Protein AF-A0A958MHE4-F1 (afdb_monomer)

Sequence (106 aa):
MRDWDFAGWGTSKNINNLEMVKSHQAPHTLLGQWRASAICGNDITSSCLYVSALSIMAAGIYAPFALLVVAFILYLFRKIYGEVGSALPLNGGTYTLLLNTTNKKF

Foldseek 3Di:
DDPPDDPDPDDDDDCPDCVVVVPPPDPDDDDPPVRVCVVVVCVVVVVLVVVLVVLCVPPPPCSVVVSVVVVVVVVVCVVVLVVQCVVDVDPPRVVVVCVVPDDPDD

Structure (mmCIF, N/CA/C/O backbone):
data_AF-A0A958MHE4-F1
#
_entry.id   AF-A0A958MHE4-F1
#
loop_
_atom_site.group_PDB
_atom_site.id
_atom_site.type_symbol
_atom_site.label_atom_id
_atom_site.label_alt_id
_atom_site.label_comp_id
_atom_site.label_asym_id
_atom_site.label_entity_id
_atom_site.label_seq_id
_atom_sit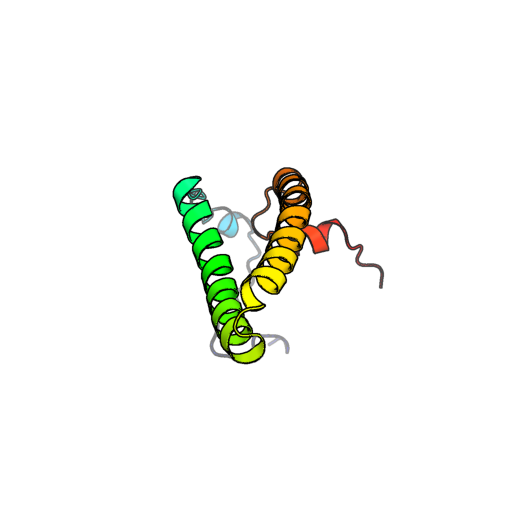e.pdbx_PDB_ins_code
_atom_site.Cartn_x
_atom_site.Cartn_y
_atom_site.Cartn_z
_atom_site.occupancy
_atom_site.B_iso_or_equiv
_atom_site.auth_seq_id
_atom_site.auth_comp_id
_atom_site.auth_asym_id
_atom_site.auth_atom_id
_atom_site.pdbx_PDB_model_num
ATOM 1 N N . MET A 1 1 ? 1.151 -29.763 43.416 1.00 48.06 1 MET A N 1
ATOM 2 C CA . MET A 1 1 ? 1.559 -28.899 42.285 1.00 48.06 1 MET A CA 1
ATOM 3 C C . MET A 1 1 ? 1.003 -29.528 41.021 1.00 48.06 1 MET A C 1
ATOM 5 O O . MET A 1 1 ? 1.050 -30.745 40.941 1.00 48.06 1 MET A O 1
ATOM 9 N N . ARG A 1 2 ? 0.364 -28.760 40.129 1.00 58.66 2 ARG A N 1
ATOM 10 C CA . ARG A 1 2 ? -0.168 -29.294 38.861 1.00 58.66 2 ARG A CA 1
ATOM 11 C C . ARG A 1 2 ? 0.933 -29.207 37.808 1.00 58.66 2 ARG A C 1
ATOM 13 O O . ARG A 1 2 ? 1.612 -28.190 37.748 1.00 58.66 2 ARG A O 1
ATOM 20 N N . ASP A 1 3 ? 1.054 -30.219 36.960 1.00 53.25 3 ASP A N 1
ATOM 21 C CA . ASP A 1 3 ? 2.152 -30.363 35.987 1.00 53.25 3 ASP A CA 1
ATOM 22 C C . ASP A 1 3 ? 2.137 -29.345 34.825 1.00 53.25 3 ASP A C 1
ATOM 24 O O . ASP A 1 3 ? 2.971 -29.409 33.929 1.00 53.25 3 ASP A O 1
ATOM 28 N N . TRP A 1 4 ? 1.200 -28.390 34.836 1.00 65.06 4 TRP A N 1
ATOM 29 C CA . TRP A 1 4 ? 0.970 -27.412 33.763 1.00 65.06 4 TRP A CA 1
ATOM 30 C C . TRP A 1 4 ? 1.187 -25.954 34.194 1.00 65.06 4 TRP A C 1
ATOM 32 O O . TRP A 1 4 ? 0.754 -25.035 33.498 1.00 65.06 4 TRP A O 1
ATOM 42 N N . ASP A 1 5 ? 1.825 -25.717 35.341 1.00 63.88 5 ASP A N 1
ATOM 43 C CA . ASP A 1 5 ? 2.266 -24.366 35.690 1.00 63.88 5 ASP A CA 1
ATOM 44 C C . ASP A 1 5 ? 3.429 -23.931 34.769 1.00 63.88 5 ASP A C 1
ATOM 46 O O . ASP A 1 5 ? 4.326 -24.706 34.444 1.00 63.88 5 ASP A O 1
ATOM 50 N N . PHE A 1 6 ? 3.349 -22.686 34.287 1.00 65.88 6 PHE A N 1
ATOM 51 C CA . PHE A 1 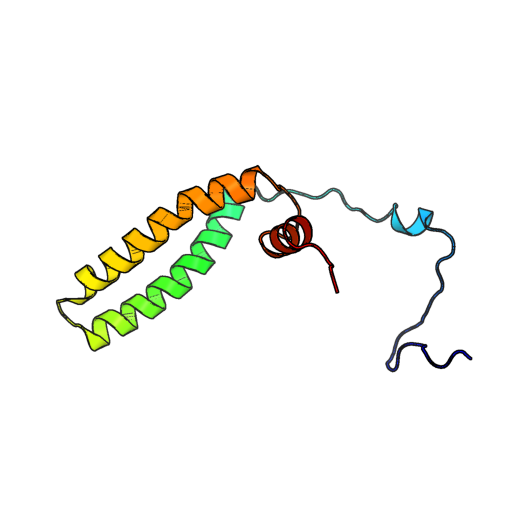6 ? 4.216 -22.062 33.278 1.00 65.88 6 PHE A CA 1
ATOM 52 C C . PHE A 1 6 ? 5.717 -22.348 33.504 1.00 65.88 6 PHE A C 1
ATOM 54 O O . PHE A 1 6 ? 6.260 -22.016 34.553 1.00 65.88 6 PHE A O 1
ATOM 61 N N . ALA A 1 7 ? 6.407 -22.910 32.502 1.00 65.75 7 ALA A N 1
ATOM 62 C CA . ALA A 1 7 ? 7.797 -23.395 32.593 1.00 65.75 7 ALA A CA 1
ATOM 63 C C . ALA A 1 7 ? 8.887 -22.291 32.601 1.00 65.75 7 ALA A C 1
ATOM 65 O O . ALA A 1 7 ? 10.015 -22.517 32.164 1.00 65.75 7 ALA A O 1
ATOM 66 N N . GLY A 1 8 ? 8.555 -21.080 33.053 1.00 72.12 8 GLY A N 1
ATOM 67 C CA . GLY A 1 8 ? 9.442 -19.914 33.049 1.00 72.12 8 GLY A CA 1
ATOM 68 C C . GLY A 1 8 ? 9.383 -19.120 34.354 1.00 72.12 8 GLY A C 1
ATOM 69 O O . GLY A 1 8 ? 8.795 -19.550 35.341 1.00 72.12 8 GLY A O 1
ATOM 70 N N . TRP A 1 9 ? 9.983 -17.928 34.369 1.00 65.56 9 TRP A N 1
ATOM 71 C CA . TRP A 1 9 ? 9.889 -17.010 35.508 1.00 65.56 9 TRP A CA 1
ATOM 72 C C . TRP A 1 9 ? 8.560 -16.247 35.448 1.00 65.56 9 TRP A C 1
ATOM 74 O O . TRP A 1 9 ? 8.443 -15.234 34.762 1.00 65.56 9 TRP A O 1
ATOM 84 N N . GLY A 1 10 ? 7.540 -16.752 36.140 1.00 67.88 10 GLY A N 1
ATOM 85 C CA . GLY A 1 10 ? 6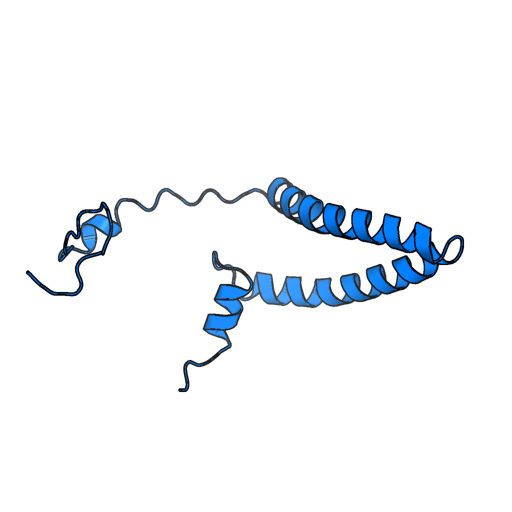.231 -16.106 36.236 1.00 67.88 10 GLY A CA 1
ATOM 86 C C . GLY A 1 10 ? 5.328 -16.765 37.279 1.00 67.88 10 GLY A C 1
ATOM 87 O O . GLY A 1 10 ? 5.448 -17.954 37.557 1.00 67.88 10 GLY A O 1
ATOM 88 N N . THR A 1 11 ? 4.414 -15.990 37.867 1.00 66.50 11 THR A N 1
ATOM 89 C CA . THR A 1 11 ? 3.462 -16.475 38.880 1.00 66.50 11 THR A CA 1
ATOM 90 C C . THR A 1 11 ? 2.114 -16.778 38.232 1.00 66.50 11 THR A C 1
ATOM 92 O O . THR A 1 11 ? 1.436 -15.876 37.741 1.00 66.50 11 THR A O 1
ATOM 95 N N . SER A 1 12 ? 1.693 -18.042 38.272 1.00 62.41 12 SER A N 1
ATOM 96 C CA . SER A 1 12 ? 0.350 -18.472 37.874 1.00 62.41 12 SER A CA 1
ATOM 97 C C . SER A 1 12 ? -0.640 -18.127 38.990 1.00 62.41 12 SER A C 1
ATOM 99 O O . SER A 1 12 ? -0.611 -18.720 40.069 1.00 62.41 12 SER A O 1
ATOM 101 N N . LYS A 1 13 ? -1.499 -17.124 38.773 1.00 67.38 13 LYS A N 1
ATOM 102 C CA . LYS A 1 13 ? -2.570 -16.767 39.714 1.00 67.38 13 LYS A CA 1
ATOM 103 C C . LYS A 1 13 ? -3.913 -17.133 39.098 1.00 67.38 13 LYS A C 1
ATOM 105 O O . LYS A 1 13 ? -4.306 -16.587 38.073 1.00 67.38 13 LYS A O 1
ATOM 110 N N . ASN A 1 14 ? -4.620 -18.067 39.726 1.00 65.94 14 ASN A N 1
ATOM 111 C CA . ASN A 1 14 ? -5.948 -18.476 39.289 1.00 65.94 14 ASN A CA 1
ATOM 112 C C . ASN A 1 14 ? -6.965 -17.396 39.694 1.00 65.94 14 ASN A C 1
ATOM 114 O O . ASN A 1 14 ? -7.262 -17.209 40.874 1.00 65.94 14 ASN A O 1
ATOM 118 N N . ILE A 1 15 ? -7.429 -16.621 38.713 1.00 64.75 15 ILE A N 1
ATOM 119 C CA . ILE A 1 15 ? -8.363 -15.515 38.925 1.00 64.75 15 ILE A CA 1
ATOM 120 C C . ILE A 1 15 ? -9.786 -16.081 38.839 1.00 64.75 15 ILE A C 1
ATOM 122 O O . ILE A 1 15 ? -10.340 -16.217 37.755 1.00 64.75 15 ILE A O 1
ATOM 126 N N . ASN A 1 16 ? -10.376 -16.422 39.985 1.00 64.19 16 ASN A N 1
ATOM 127 C CA . ASN A 1 16 ? -11.773 -16.880 40.063 1.00 64.19 16 ASN A CA 1
ATOM 128 C C . ASN A 1 16 ? -12.790 -15.728 40.007 1.00 64.19 16 ASN A C 1
ATOM 130 O O . ASN A 1 16 ? -13.989 -15.967 39.911 1.00 64.19 16 ASN A O 1
ATOM 134 N N . ASN A 1 17 ? -12.318 -14.479 40.069 1.00 58.44 17 ASN A N 1
ATOM 135 C CA . ASN A 1 17 ? -13.153 -13.287 40.024 1.00 58.44 17 ASN A CA 1
ATOM 136 C C . ASN A 1 17 ? -12.842 -12.459 38.763 1.00 58.44 17 ASN A C 1
ATOM 138 O O . ASN A 1 17 ? -11.855 -11.723 38.708 1.00 58.44 17 ASN A O 1
ATOM 142 N N . LEU A 1 18 ? -13.696 -12.606 37.746 1.00 60.41 18 LEU A N 1
ATOM 143 C CA . LEU A 1 18 ? -13.614 -11.925 36.446 1.00 60.41 18 LEU A CA 1
ATOM 144 C C . LEU A 1 18 ? -13.829 -10.404 36.541 1.00 60.41 18 LEU A C 1
ATOM 146 O O . LEU A 1 18 ? -13.537 -9.682 35.586 1.00 60.41 18 LEU A O 1
ATOM 150 N N . GLU A 1 19 ? -14.314 -9.890 37.673 1.00 59.66 19 GLU A N 1
ATOM 151 C CA . GLU A 1 19 ? -14.558 -8.456 37.847 1.00 59.66 19 GLU A CA 1
ATOM 152 C C . GLU A 1 19 ? -13.263 -7.634 37.892 1.00 59.66 19 GLU A C 1
ATOM 154 O O . GLU A 1 19 ? -13.250 -6.495 37.427 1.00 59.66 19 GLU A O 1
ATOM 159 N N . MET A 1 20 ? -12.140 -8.224 38.328 1.00 52.31 20 MET A N 1
ATOM 160 C CA . MET A 1 20 ? -10.835 -7.545 38.310 1.00 52.31 20 MET A CA 1
ATOM 161 C C . MET A 1 20 ? -10.252 -7.363 36.900 1.00 52.31 20 MET A C 1
ATOM 163 O O . MET A 1 20 ? -9.388 -6.511 36.712 1.00 52.31 20 MET A O 1
ATOM 167 N N . VAL A 1 21 ? -10.727 -8.118 35.900 1.00 56.38 21 VAL A N 1
ATOM 168 C CA . VAL A 1 21 ? -10.296 -7.963 34.496 1.00 56.38 21 VAL A CA 1
ATOM 169 C C . VAL A 1 21 ? -11.044 -6.815 33.813 1.00 56.38 21 VAL A C 1
ATOM 171 O O . VAL A 1 21 ? -10.476 -6.120 32.975 1.00 56.38 21 VAL A O 1
ATOM 174 N N . LYS A 1 22 ? -12.297 -6.548 34.206 1.00 54.12 22 LYS A N 1
ATOM 175 C CA . LYS A 1 22 ? -13.104 -5.464 33.620 1.00 54.12 22 LYS A CA 1
ATOM 176 C C . LYS A 1 22 ? -12.599 -4.058 33.964 1.00 54.12 22 LYS A C 1
ATOM 178 O O . LYS A 1 22 ? -12.936 -3.121 33.247 1.00 54.12 22 LYS A O 1
ATOM 183 N N . SER A 1 23 ? -11.805 -3.887 35.025 1.00 48.72 23 SER A N 1
ATOM 184 C CA . SER A 1 23 ? -11.422 -2.557 35.526 1.00 48.72 23 SER A CA 1
ATOM 185 C C . SER A 1 23 ? -10.227 -1.906 34.817 1.00 48.72 23 SER A C 1
ATOM 187 O O . SER A 1 23 ? -9.983 -0.723 35.031 1.00 48.72 23 SER A O 1
ATOM 189 N N . HIS A 1 24 ? -9.503 -2.632 33.956 1.00 47.34 24 HIS A N 1
ATOM 190 C CA . HIS A 1 24 ? -8.299 -2.134 33.268 1.00 47.34 24 HIS A CA 1
ATOM 191 C C . HIS A 1 24 ? -8.477 -1.905 31.761 1.00 47.34 24 HIS A C 1
ATOM 193 O O . HIS A 1 24 ? -7.491 -1.774 31.035 1.00 47.34 24 HIS A O 1
ATOM 199 N N . GLN A 1 25 ? -9.711 -1.813 31.259 1.00 56.72 25 GLN A N 1
ATOM 200 C CA . GLN A 1 25 ? -9.921 -1.347 29.890 1.00 56.72 25 GLN A CA 1
ATOM 201 C C . GLN A 1 25 ? -9.800 0.184 29.879 1.00 56.72 25 GLN A C 1
ATOM 203 O O . GLN A 1 25 ? -10.784 0.906 30.035 1.00 56.72 25 GLN A O 1
ATOM 208 N N . ALA A 1 26 ? -8.571 0.694 29.748 1.00 57.03 26 ALA A N 1
ATOM 209 C CA . ALA A 1 26 ? -8.356 2.106 29.452 1.00 57.03 26 ALA A CA 1
ATOM 210 C C . ALA A 1 26 ? -9.195 2.489 28.214 1.00 57.03 26 ALA A C 1
ATOM 212 O O . ALA A 1 26 ? -9.307 1.676 27.289 1.00 57.03 26 ALA A O 1
ATOM 213 N N . PRO A 1 27 ? -9.809 3.686 28.175 1.00 58.97 27 PRO A N 1
ATOM 214 C CA . PRO A 1 27 ? -10.610 4.099 27.030 1.00 58.97 27 PRO A CA 1
ATOM 215 C C . PRO A 1 27 ? -9.756 4.006 25.763 1.00 58.97 27 PRO A C 1
ATOM 217 O O . PRO A 1 27 ? -8.693 4.621 25.677 1.00 58.97 27 PRO A O 1
ATOM 220 N N . HIS A 1 28 ? -10.205 3.206 24.792 1.00 62.09 28 HIS A N 1
ATOM 221 C CA . HIS A 1 28 ? -9.517 3.059 23.515 1.00 62.09 28 HIS A CA 1
ATOM 222 C C . HIS A 1 28 ? -9.516 4.412 22.795 1.00 62.09 28 HIS A C 1
ATOM 224 O O . HIS A 1 28 ? -10.529 4.843 22.245 1.00 62.09 28 HIS A O 1
ATOM 230 N N . THR A 1 29 ? -8.376 5.097 22.804 1.00 75.25 29 THR A N 1
ATOM 231 C CA . THR A 1 29 ? -8.171 6.306 22.012 1.00 75.25 29 THR A CA 1
ATOM 232 C C . THR A 1 29 ? -7.935 5.899 20.563 1.00 75.25 29 THR A C 1
ATOM 234 O O . THR A 1 29 ? -6.937 5.270 20.216 1.00 75.25 29 THR A O 1
ATOM 237 N N . LEU A 1 30 ? -8.894 6.222 19.698 1.00 79.69 30 LEU A N 1
ATOM 238 C CA . LEU A 1 30 ? -8.771 5.963 18.269 1.00 79.69 30 LEU A CA 1
ATOM 239 C C . LEU A 1 30 ? -7.733 6.911 17.660 1.00 79.69 30 LEU A C 1
ATOM 241 O O . LEU A 1 30 ? -7.710 8.110 17.953 1.00 79.69 30 LEU A O 1
ATOM 245 N N . LEU A 1 31 ? -6.884 6.387 16.776 1.00 80.25 31 LEU A N 1
ATOM 246 C CA . LEU A 1 31 ? -6.057 7.237 15.930 1.00 80.25 31 LEU A CA 1
ATOM 247 C C . LEU A 1 31 ? -6.967 7.977 14.946 1.00 80.25 31 LEU A C 1
ATOM 249 O O . LEU A 1 31 ? -7.749 7.361 14.227 1.00 80.25 31 LEU A O 1
ATOM 253 N N . GLY A 1 32 ? -6.854 9.306 14.895 1.00 87.69 32 GLY A N 1
ATOM 254 C CA . GLY A 1 32 ? -7.542 10.096 13.876 1.00 87.69 32 GLY A CA 1
ATOM 255 C C . GLY A 1 32 ? -7.147 9.661 12.459 1.00 87.69 32 GLY A C 1
ATOM 256 O O . GLY A 1 32 ? -6.044 9.153 12.238 1.00 87.69 32 GLY A O 1
ATOM 257 N N . GLN A 1 33 ? -8.026 9.914 11.490 1.00 87.62 33 GLN A N 1
ATOM 258 C CA . GLN A 1 33 ? -7.899 9.453 10.101 1.00 87.62 33 GLN A CA 1
ATOM 259 C C . GLN A 1 33 ? -6.533 9.762 9.465 1.00 87.62 33 GLN A C 1
ATOM 261 O O . GLN A 1 33 ? -5.945 8.902 8.814 1.00 87.62 33 GLN A O 1
ATOM 266 N N . TRP A 1 34 ? -5.986 10.956 9.707 1.00 91.69 34 TRP A N 1
ATOM 267 C CA . TRP A 1 34 ? -4.678 11.364 9.186 1.00 91.69 34 TRP A CA 1
ATOM 268 C C . TRP A 1 34 ? -3.524 10.520 9.726 1.00 91.69 34 TRP A C 1
ATOM 270 O O . TRP A 1 34 ? -2.657 10.104 8.964 1.00 91.69 34 TRP A O 1
ATOM 280 N N . ARG A 1 35 ? -3.525 10.225 11.033 1.00 91.62 35 ARG A N 1
ATOM 281 C CA . ARG A 1 35 ? -2.478 9.407 11.663 1.00 91.62 35 ARG A CA 1
ATOM 282 C C . ARG A 1 35 ? -2.590 7.950 11.228 1.00 91.62 35 ARG A C 1
ATOM 284 O O . ARG A 1 35 ? -1.580 7.345 10.886 1.00 91.62 35 ARG A O 1
ATOM 291 N N . ALA A 1 36 ? -3.811 7.418 11.179 1.00 88.69 36 ALA A N 1
ATOM 292 C CA . ALA A 1 36 ? -4.065 6.065 10.692 1.00 88.69 36 ALA A CA 1
ATOM 293 C C . ALA A 1 36 ? -3.617 5.894 9.226 1.00 88.69 36 ALA A C 1
ATOM 295 O O . ALA A 1 36 ? -2.917 4.935 8.899 1.00 88.69 36 ALA A O 1
ATOM 296 N N . SER A 1 37 ? -3.943 6.863 8.361 1.00 90.19 37 SER A N 1
ATOM 297 C CA . SER A 1 37 ? -3.526 6.858 6.956 1.00 90.19 37 SER A CA 1
ATOM 298 C C . SER A 1 37 ? -2.020 7.046 6.784 1.00 90.19 37 SER A C 1
ATOM 300 O O . SER A 1 37 ? -1.452 6.451 5.876 1.00 90.19 37 SER A O 1
ATOM 302 N N . ALA A 1 38 ? -1.365 7.847 7.629 1.00 93.31 38 ALA A N 1
ATOM 303 C CA . ALA A 1 38 ? 0.083 8.035 7.573 1.00 93.31 38 ALA A CA 1
ATOM 304 C C . ALA A 1 38 ? 0.843 6.752 7.944 1.00 93.31 38 ALA A C 1
ATOM 306 O O . ALA A 1 38 ? 1.808 6.403 7.271 1.00 93.31 38 ALA A O 1
ATOM 307 N N . ILE A 1 39 ? 0.382 6.018 8.962 1.00 91.44 39 ILE A N 1
ATOM 308 C CA . ILE A 1 39 ? 0.981 4.735 9.362 1.00 91.44 39 ILE A CA 1
ATOM 309 C C . ILE A 1 39 ? 0.845 3.706 8.234 1.00 91.44 39 ILE A C 1
ATOM 311 O O . ILE A 1 39 ? 1.849 3.154 7.791 1.00 91.44 39 ILE A O 1
ATOM 315 N N . CYS A 1 40 ? -0.374 3.497 7.722 1.00 89.12 40 CYS A N 1
ATOM 316 C CA . CYS A 1 40 ? -0.600 2.550 6.625 1.00 89.12 40 CYS A CA 1
ATOM 317 C C . CYS A 1 40 ? 0.119 2.979 5.338 1.00 89.12 40 CYS A C 1
ATOM 319 O O . CYS A 1 40 ? 0.680 2.151 4.625 1.00 89.12 40 CYS A O 1
ATOM 321 N N . GLY A 1 41 ? 0.121 4.280 5.037 1.00 90.75 41 GLY A N 1
ATOM 322 C CA . GLY A 1 41 ? 0.791 4.829 3.864 1.00 90.75 41 GLY A CA 1
ATOM 323 C C . GLY A 1 41 ? 2.299 4.609 3.911 1.00 90.75 41 GLY A C 1
ATOM 324 O O . GLY A 1 41 ? 2.882 4.220 2.903 1.00 90.75 41 GLY A O 1
ATOM 325 N N . ASN A 1 42 ? 2.921 4.790 5.076 1.00 94.12 42 ASN A N 1
ATOM 326 C CA . ASN A 1 42 ? 4.346 4.530 5.258 1.00 94.12 42 ASN A CA 1
ATOM 327 C C . ASN A 1 42 ? 4.696 3.043 5.059 1.00 94.12 42 ASN A C 1
ATOM 329 O O . ASN A 1 42 ? 5.679 2.734 4.391 1.00 94.12 42 ASN A O 1
ATOM 333 N N . ASP A 1 43 ? 3.868 2.134 5.575 1.00 92.19 43 ASP A N 1
ATOM 334 C CA . ASP A 1 43 ? 4.064 0.682 5.455 1.00 92.19 43 ASP A CA 1
ATOM 335 C C . ASP A 1 43 ? 4.022 0.201 3.988 1.00 92.19 43 ASP A C 1
ATOM 337 O O . ASP A 1 43 ? 4.940 -0.464 3.494 1.00 92.19 43 ASP A O 1
ATOM 341 N N . ILE A 1 44 ? 3.006 0.642 3.237 1.00 89.31 44 ILE A N 1
ATOM 342 C CA . ILE A 1 44 ? 2.846 0.303 1.814 1.00 89.31 44 ILE A CA 1
ATOM 343 C C . ILE A 1 44 ? 3.933 0.967 0.960 1.00 89.31 44 ILE A C 1
ATOM 345 O O . ILE A 1 44 ? 4.507 0.330 0.071 1.00 89.31 44 ILE A O 1
ATOM 349 N N . THR A 1 45 ? 4.229 2.243 1.218 1.00 90.62 45 THR A N 1
ATOM 350 C CA . THR A 1 45 ? 5.185 3.015 0.410 1.00 90.62 45 THR A CA 1
ATOM 351 C C . THR A 1 45 ? 6.599 2.474 0.564 1.00 90.62 45 THR A C 1
ATOM 353 O O . THR A 1 45 ? 7.297 2.346 -0.439 1.00 90.62 45 THR A O 1
ATOM 356 N N . SER A 1 46 ? 7.005 2.090 1.779 1.00 90.56 46 SER A N 1
ATOM 357 C CA . SER A 1 46 ? 8.317 1.483 2.027 1.00 90.56 46 SER A CA 1
ATOM 358 C C . SER A 1 46 ? 8.531 0.237 1.157 1.00 90.56 46 SER A C 1
ATOM 360 O O . SER A 1 46 ? 9.513 0.141 0.417 1.00 90.56 46 SER A O 1
ATOM 362 N N . SER A 1 47 ? 7.546 -0.665 1.144 1.00 91.56 47 SER A N 1
ATOM 363 C CA . SER A 1 47 ? 7.595 -1.889 0.339 1.00 91.56 47 SER A CA 1
ATOM 364 C C . SER A 1 47 ? 7.583 -1.602 -1.170 1.00 91.56 47 SER A C 1
ATOM 366 O O . SER A 1 47 ? 8.350 -2.201 -1.926 1.00 91.56 47 SER A O 1
ATOM 368 N N . CYS A 1 48 ? 6.764 -0.649 -1.630 1.00 88.31 48 CYS A N 1
ATOM 369 C CA . CYS A 1 48 ? 6.684 -0.288 -3.050 1.00 88.31 48 CYS A CA 1
ATOM 370 C C . CYS A 1 48 ? 7.958 0.395 -3.561 1.00 88.31 48 CYS A C 1
ATOM 372 O O . CYS A 1 48 ? 8.409 0.091 -4.665 1.00 88.31 48 CYS A O 1
ATOM 374 N N . LEU A 1 49 ? 8.558 1.295 -2.775 1.00 89.88 49 LEU A N 1
ATOM 375 C CA . LEU A 1 49 ? 9.805 1.969 -3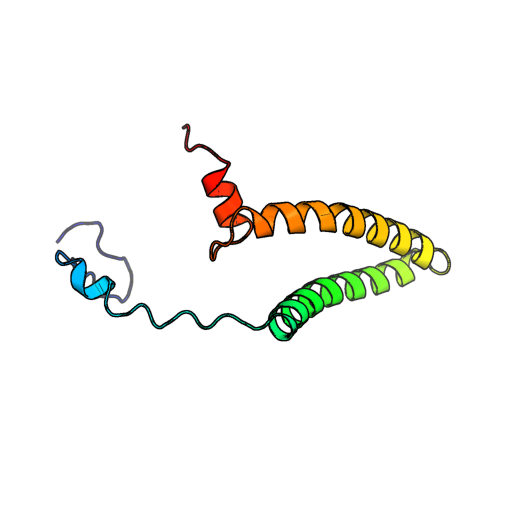.142 1.00 89.88 49 LEU A CA 1
ATOM 376 C C . LEU A 1 49 ? 10.955 0.968 -3.271 1.00 89.88 49 LEU A C 1
ATOM 378 O O . LEU A 1 49 ? 11.711 1.039 -4.241 1.00 89.88 49 LEU A O 1
ATOM 382 N N . TYR A 1 50 ? 11.036 -0.013 -2.369 1.00 90.81 50 TYR A N 1
ATOM 383 C CA . TYR A 1 50 ? 12.015 -1.095 -2.469 1.00 90.81 50 TYR A CA 1
ATOM 384 C C . TYR A 1 50 ? 11.867 -1.886 -3.780 1.00 90.81 50 TYR A C 1
ATOM 386 O O . TYR A 1 50 ? 12.824 -2.025 -4.544 1.00 90.81 50 TYR A O 1
ATOM 394 N N . VAL A 1 51 ? 10.647 -2.330 -4.098 1.00 90.12 51 VAL A N 1
ATOM 395 C CA . VAL A 1 51 ? 10.352 -3.049 -5.350 1.00 90.12 51 VAL A CA 1
ATOM 396 C C . VAL A 1 51 ? 10.606 -2.172 -6.580 1.00 90.12 51 VAL A C 1
ATOM 398 O O . VAL A 1 51 ? 11.077 -2.670 -7.604 1.00 90.12 51 VAL A O 1
ATOM 401 N N . SER A 1 52 ? 10.347 -0.866 -6.495 1.00 89.62 52 SER A N 1
ATOM 402 C CA . SER A 1 52 ? 10.595 0.068 -7.595 1.00 89.62 52 SER A CA 1
ATOM 403 C C . SER A 1 52 ? 12.078 0.174 -7.946 1.00 89.62 52 SER A C 1
ATOM 405 O O . SER A 1 52 ? 12.420 0.121 -9.127 1.00 89.62 52 SER A O 1
ATOM 407 N N . ALA A 1 53 ? 12.960 0.207 -6.942 1.00 91.00 53 ALA A N 1
ATOM 408 C CA . ALA A 1 53 ? 14.403 0.233 -7.151 1.00 91.00 53 ALA A CA 1
ATOM 409 C C . ALA A 1 53 ? 14.887 -1.055 -7.835 1.00 91.00 53 ALA A C 1
ATOM 411 O O . ALA A 1 53 ? 15.604 -0.991 -8.834 1.00 91.00 53 ALA A O 1
ATOM 412 N N . LEU A 1 54 ? 14.418 -2.217 -7.367 1.00 90.56 54 LEU A N 1
ATOM 413 C CA . LEU A 1 54 ? 14.724 -3.509 -7.991 1.00 90.56 54 LEU A CA 1
ATOM 414 C C . LEU A 1 54 ? 14.201 -3.597 -9.433 1.00 90.56 54 LEU A C 1
ATOM 416 O O . LEU A 1 54 ? 14.889 -4.100 -10.319 1.00 90.56 54 LEU A O 1
ATOM 420 N N . SER A 1 55 ? 13.002 -3.070 -9.689 1.00 89.12 55 SER A N 1
ATOM 421 C CA . SER A 1 55 ? 12.387 -3.081 -11.021 1.00 89.12 55 SER A CA 1
ATOM 422 C C . SER A 1 55 ? 13.137 -2.183 -12.005 1.00 89.12 55 SER A C 1
ATOM 424 O O . SER A 1 55 ? 13.318 -2.563 -13.159 1.00 89.12 55 SER A O 1
ATOM 426 N N . ILE A 1 56 ? 13.621 -1.020 -11.557 1.00 91.25 56 ILE A N 1
ATOM 427 C CA . ILE A 1 56 ? 14.471 -0.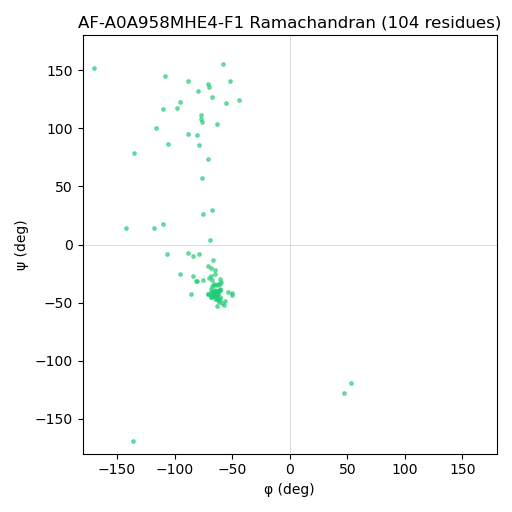129 -12.361 1.00 91.25 56 ILE A CA 1
ATOM 428 C C . ILE A 1 56 ? 15.803 -0.808 -12.682 1.00 91.25 56 ILE A C 1
ATOM 430 O O . ILE A 1 56 ? 16.234 -0.770 -13.834 1.00 91.25 56 ILE A O 1
ATOM 434 N N . MET A 1 57 ? 16.422 -1.473 -11.700 1.00 91.00 57 MET A N 1
ATOM 435 C CA . MET A 1 57 ? 17.668 -2.215 -11.913 1.00 91.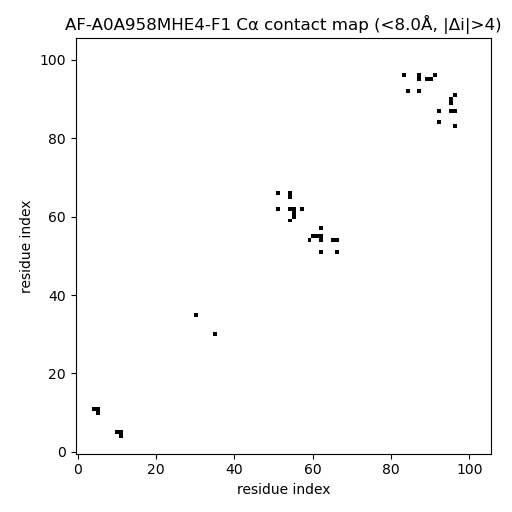00 57 MET A CA 1
ATOM 436 C C . MET A 1 57 ? 17.516 -3.335 -12.951 1.00 91.00 57 MET A C 1
ATOM 438 O O . MET A 1 57 ? 18.430 -3.552 -13.740 1.00 91.00 57 MET A O 1
ATOM 442 N N . ALA A 1 58 ? 16.379 -4.037 -12.965 1.00 88.38 58 ALA A N 1
ATOM 443 C CA . ALA A 1 58 ? 16.156 -5.169 -13.862 1.00 88.38 58 ALA A CA 1
ATOM 444 C C . ALA A 1 58 ? 15.619 -4.775 -15.253 1.00 88.38 58 ALA A C 1
ATOM 446 O O . ALA A 1 58 ? 16.051 -5.333 -16.258 1.00 88.38 58 ALA A O 1
ATOM 447 N N . ALA A 1 59 ? 14.663 -3.843 -15.326 1.00 84.50 59 ALA A N 1
ATOM 448 C CA . ALA A 1 59 ? 13.905 -3.538 -16.545 1.00 84.50 59 ALA A CA 1
ATOM 449 C C . ALA A 1 59 ? 14.292 -2.205 -17.212 1.00 84.50 59 ALA A C 1
ATOM 451 O O . ALA A 1 59 ? 13.819 -1.909 -18.314 1.00 84.50 59 ALA A O 1
ATOM 452 N N . GLY A 1 60 ? 15.128 -1.385 -16.563 1.00 87.25 60 GLY A N 1
ATOM 453 C CA . GLY A 1 60 ? 15.585 -0.100 -17.090 1.00 87.25 60 GLY A CA 1
ATOM 454 C C . GLY A 1 60 ? 14.420 0.797 -17.518 1.00 87.25 60 GLY A C 1
ATOM 455 O O . GLY A 1 60 ? 13.549 1.133 -16.717 1.00 87.25 60 GLY A O 1
ATOM 456 N N . ILE A 1 61 ? 14.376 1.155 -18.804 1.00 88.81 61 ILE A N 1
ATOM 457 C CA . ILE A 1 61 ? 13.362 2.060 -19.372 1.00 88.81 61 ILE A CA 1
ATOM 458 C C . ILE A 1 61 ? 11.928 1.506 -19.327 1.00 88.81 61 ILE A C 1
ATOM 460 O O . ILE A 1 61 ? 10.974 2.280 -19.351 1.00 88.81 61 ILE A O 1
ATOM 464 N N . TYR A 1 62 ? 11.757 0.183 -19.225 1.00 90.06 62 TYR A N 1
ATOM 465 C CA . TYR A 1 62 ? 10.441 -0.465 -19.165 1.00 90.06 62 TYR A CA 1
ATOM 466 C C . TYR A 1 62 ? 9.887 -0.597 -17.738 1.00 90.06 62 TYR A C 1
ATOM 468 O O . TYR A 1 62 ? 8.717 -0.943 -17.560 1.00 90.06 62 TYR A O 1
ATOM 476 N N . ALA A 1 63 ? 10.683 -0.274 -16.714 1.00 87.94 63 ALA A N 1
ATOM 477 C CA . ALA A 1 63 ? 10.264 -0.284 -15.314 1.00 87.94 63 ALA A CA 1
ATOM 478 C C . ALA A 1 63 ? 8.945 0.467 -15.015 1.00 87.94 63 ALA A C 1
ATOM 480 O O . ALA A 1 63 ? 8.113 -0.104 -14.307 1.00 87.94 63 ALA A O 1
ATOM 481 N N . PRO A 1 64 ? 8.665 1.680 -15.546 1.00 86.62 64 PRO A N 1
ATOM 482 C CA . PRO A 1 64 ? 7.394 2.362 -15.282 1.00 86.62 64 PRO A CA 1
ATOM 483 C C . PRO A 1 64 ? 6.171 1.575 -15.766 1.00 86.62 64 PRO A C 1
ATOM 485 O O . PRO A 1 64 ? 5.112 1.656 -15.148 1.00 86.62 64 PRO A O 1
ATOM 488 N N . PHE A 1 65 ? 6.309 0.776 -16.826 1.00 91.50 65 PHE A N 1
ATOM 489 C CA . PHE A 1 65 ? 5.213 -0.048 -17.332 1.00 91.50 65 PHE A CA 1
ATOM 490 C C . PHE A 1 65 ? 4.905 -1.207 -16.376 1.00 91.50 65 PHE A C 1
ATOM 492 O O . PHE A 1 65 ? 3.745 -1.463 -16.058 1.00 91.50 65 PHE A O 1
ATOM 499 N N . ALA A 1 66 ? 5.943 -1.857 -15.843 1.00 87.62 66 ALA A N 1
ATOM 500 C CA . ALA A 1 66 ? 5.793 -2.881 -14.811 1.00 87.62 66 ALA A CA 1
ATOM 501 C C . ALA A 1 66 ? 5.182 -2.305 -13.519 1.00 87.62 66 ALA A C 1
ATOM 503 O O . ALA A 1 66 ? 4.262 -2.892 -12.949 1.00 87.62 66 ALA A O 1
ATOM 504 N N . LEU A 1 67 ? 5.631 -1.121 -13.090 1.00 89.50 67 LEU A N 1
ATOM 505 C CA . LEU A 1 67 ? 5.091 -0.443 -11.908 1.00 89.50 67 LEU A CA 1
ATOM 506 C C . LEU A 1 67 ? 3.633 -0.006 -12.093 1.00 89.50 67 LEU A C 1
ATOM 508 O O . LEU A 1 67 ? 2.858 -0.079 -11.141 1.00 89.50 67 LEU A O 1
ATOM 512 N N . LEU A 1 68 ? 3.228 0.375 -13.309 1.00 91.38 68 LEU A N 1
ATOM 513 C CA . LEU A 1 68 ? 1.829 0.665 -13.632 1.00 91.38 68 LEU A CA 1
ATOM 514 C C . LEU A 1 68 ? 0.925 -0.558 -13.453 1.00 91.38 68 LEU A C 1
ATOM 516 O O . LEU A 1 68 ? -0.164 -0.431 -12.895 1.00 91.38 68 LEU A O 1
ATOM 520 N N . VAL A 1 69 ? 1.375 -1.743 -13.875 1.00 91.00 69 VAL A N 1
ATOM 521 C CA . VAL A 1 69 ? 0.616 -2.990 -13.684 1.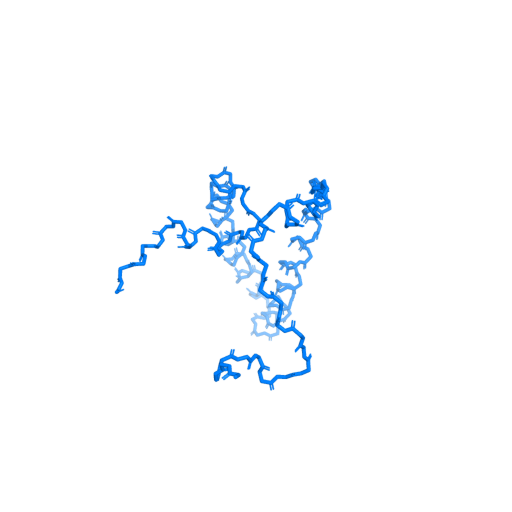00 91.00 69 VAL A CA 1
ATOM 522 C C . VAL A 1 69 ? 0.466 -3.313 -12.197 1.00 91.00 69 VAL A C 1
ATOM 524 O O . VAL A 1 69 ? -0.634 -3.629 -11.744 1.00 91.00 69 VAL A O 1
ATOM 527 N N . VAL A 1 70 ? 1.538 -3.173 -11.412 1.00 89.31 70 VAL A N 1
ATOM 528 C CA . VAL A 1 70 ? 1.487 -3.367 -9.952 1.00 89.31 70 VAL A CA 1
ATOM 529 C C . VAL A 1 70 ? 0.512 -2.380 -9.304 1.00 89.31 70 VAL A C 1
ATOM 531 O O . VAL A 1 70 ? -0.349 -2.789 -8.523 1.00 89.31 70 VAL A O 1
ATOM 534 N N . ALA A 1 71 ? 0.589 -1.097 -9.664 1.00 89.75 71 ALA A N 1
ATOM 535 C CA . ALA A 1 71 ? -0.317 -0.069 -9.157 1.00 89.75 71 ALA A CA 1
ATOM 536 C C . ALA A 1 71 ? -1.785 -0.361 -9.514 1.00 89.75 71 ALA A C 1
ATOM 538 O O . ALA A 1 71 ? -2.670 -0.180 -8.677 1.00 89.75 71 ALA A O 1
ATOM 539 N N . PHE A 1 72 ? -2.049 -0.862 -10.723 1.00 91.06 72 PHE A N 1
ATOM 540 C CA . PHE A 1 72 ? -3.388 -1.257 -11.157 1.00 91.06 72 PHE A CA 1
ATOM 541 C C . PHE A 1 72 ? -3.956 -2.417 -10.325 1.00 91.06 72 PHE A C 1
ATOM 543 O O . PHE A 1 72 ? -5.107 -2.364 -9.889 1.00 91.06 72 PHE A O 1
ATOM 550 N N . ILE A 1 73 ? -3.144 -3.437 -10.035 1.00 90.25 73 ILE A N 1
ATOM 551 C CA . ILE A 1 73 ? -3.555 -4.557 -9.177 1.00 90.25 73 ILE A CA 1
ATOM 552 C C . ILE A 1 73 ? -3.852 -4.062 -7.755 1.00 90.25 73 ILE A C 1
ATOM 554 O O . ILE A 1 73 ? -4.911 -4.367 -7.208 1.00 90.25 73 ILE A O 1
ATOM 558 N N . LEU A 1 74 ? -2.974 -3.243 -7.166 1.00 87.06 74 LEU A N 1
ATOM 559 C CA . LEU A 1 74 ? -3.200 -2.659 -5.835 1.00 87.06 74 LEU A CA 1
ATOM 560 C C . LEU A 1 74 ? -4.468 -1.791 -5.789 1.00 87.06 74 LEU A C 1
ATOM 562 O O . LEU A 1 74 ? -5.181 -1.778 -4.783 1.00 87.06 74 LEU A O 1
ATOM 566 N N . TYR A 1 75 ? -4.795 -1.105 -6.886 1.00 87.62 75 TYR A N 1
ATOM 567 C CA . TYR A 1 75 ? -6.023 -0.324 -6.998 1.00 87.62 75 TYR A CA 1
ATOM 568 C C . TYR A 1 75 ? -7.287 -1.196 -6.936 1.00 87.62 75 TYR A C 1
ATOM 570 O O . TYR A 1 75 ? -8.249 -0.812 -6.268 1.00 87.62 75 TYR A O 1
ATOM 578 N N . LEU A 1 76 ? -7.288 -2.383 -7.552 1.00 87.12 76 LEU A N 1
ATOM 579 C CA . LEU A 1 76 ? -8.408 -3.332 -7.454 1.00 87.12 76 LEU A CA 1
ATOM 580 C C . LEU A 1 76 ? -8.647 -3.775 -6.001 1.00 87.12 76 LEU A C 1
ATOM 582 O O . LEU A 1 76 ? -9.791 -3.823 -5.543 1.00 87.12 76 LEU A O 1
ATOM 586 N N . PHE A 1 77 ? -7.574 -3.998 -5.239 1.00 84.19 77 PHE A N 1
ATOM 587 C CA . PHE A 1 77 ? -7.665 -4.373 -3.825 1.00 84.19 77 PHE A CA 1
ATOM 588 C C . PHE A 1 77 ? -8.281 -3.290 -2.930 1.00 84.19 77 PHE A C 1
ATOM 590 O O . PHE A 1 77 ? -8.894 -3.617 -1.913 1.00 84.19 77 PHE A O 1
ATOM 597 N N . ARG A 1 78 ? -8.205 -2.007 -3.305 1.00 84.88 78 ARG A N 1
ATOM 598 C CA . ARG A 1 78 ? -8.767 -0.890 -2.523 1.00 84.88 78 ARG A CA 1
ATOM 599 C C . ARG A 1 78 ? -10.245 -1.081 -2.179 1.00 84.88 78 ARG A C 1
ATOM 601 O O . ARG A 1 78 ? -10.660 -0.754 -1.069 1.00 84.88 78 ARG A O 1
ATOM 608 N N . LYS A 1 79 ? -11.046 -1.580 -3.127 1.00 78.75 79 LYS A N 1
ATOM 609 C CA . LYS A 1 79 ? -12.487 -1.800 -2.924 1.00 78.75 79 LYS A CA 1
ATOM 610 C C . LYS A 1 79 ? -12.748 -2.899 -1.900 1.00 78.75 79 LYS A C 1
ATOM 612 O O . LYS A 1 79 ? -13.543 -2.695 -0.991 1.00 78.75 79 LYS A O 1
ATOM 617 N N . ILE A 1 80 ? -11.988 -3.985 -1.992 1.00 83.19 80 ILE A N 1
ATOM 618 C CA . ILE A 1 80 ? -12.070 -5.123 -1.077 1.00 83.19 80 ILE A CA 1
ATOM 619 C C . ILE A 1 80 ? -11.727 -4.679 0.351 1.00 83.19 80 ILE A C 1
ATOM 621 O O . ILE A 1 80 ? -12.516 -4.904 1.261 1.00 83.19 80 ILE A O 1
ATOM 625 N N . TYR A 1 81 ? -10.614 -3.965 0.561 1.00 79.19 81 TYR A N 1
ATOM 626 C CA . TYR A 1 81 ? -10.248 -3.467 1.898 1.00 79.19 81 TYR A CA 1
ATOM 627 C C . TYR A 1 81 ? -11.275 -2.487 2.482 1.00 79.19 81 TYR A C 1
ATOM 629 O O . TYR A 1 81 ? -11.493 -2.488 3.693 1.00 79.19 81 TYR A O 1
ATOM 637 N N . GLY A 1 82 ? -11.923 -1.674 1.642 1.00 79.25 82 GLY A N 1
ATOM 638 C CA . GLY A 1 82 ? -12.983 -0.764 2.075 1.00 79.25 82 GLY A CA 1
ATOM 639 C C . GLY A 1 82 ? -14.232 -1.496 2.568 1.00 79.25 82 GLY A C 1
ATOM 640 O O . GLY A 1 82 ? -14.769 -1.148 3.618 1.00 79.25 82 GLY A O 1
ATOM 641 N N . GLU A 1 83 ? -14.671 -2.531 1.853 1.00 79.12 83 GLU A N 1
ATOM 642 C CA . GLU A 1 83 ? -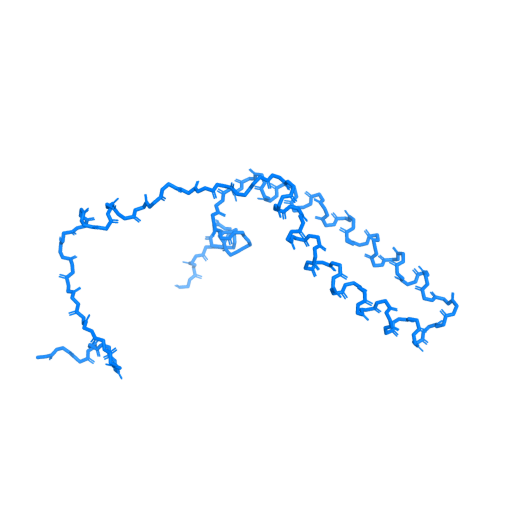15.831 -3.346 2.239 1.00 79.12 83 GLU A CA 1
ATOM 643 C C . GLU A 1 83 ? -15.542 -4.173 3.496 1.00 79.12 83 GLU A C 1
ATOM 645 O O . GLU A 1 83 ? -16.315 -4.165 4.453 1.00 79.12 83 GLU A O 1
ATOM 650 N N . VAL A 1 84 ? -14.371 -4.806 3.530 1.00 73.12 84 VAL A N 1
ATOM 651 C CA . VAL A 1 84 ? -13.894 -5.653 4.627 1.00 73.12 84 VAL A CA 1
ATOM 652 C C . VAL A 1 84 ? -13.690 -4.850 5.918 1.00 73.12 84 VAL A C 1
ATOM 654 O O . VAL A 1 84 ? -14.157 -5.258 6.981 1.00 73.12 84 VAL A O 1
ATOM 657 N N . GLY A 1 85 ? -13.031 -3.690 5.837 1.00 70.75 85 GLY A N 1
ATOM 658 C CA . GLY A 1 85 ? -12.773 -2.828 6.993 1.00 70.75 85 GLY A CA 1
ATOM 659 C C . GLY A 1 85 ? -14.030 -2.154 7.548 1.00 70.75 85 GLY A C 1
ATOM 660 O O . GLY A 1 85 ? -14.103 -1.897 8.747 1.00 70.75 85 GLY A O 1
ATOM 661 N N . SER A 1 86 ? -15.033 -1.911 6.698 1.00 67.75 86 SER A N 1
ATOM 662 C CA . SER A 1 86 ? -16.317 -1.335 7.120 1.00 67.75 86 SER A CA 1
ATOM 663 C C . SER A 1 86 ? -17.250 -2.378 7.741 1.00 67.75 86 SER A C 1
ATOM 665 O O . SER A 1 86 ? -18.025 -2.048 8.635 1.00 67.75 86 SER A O 1
ATOM 667 N N . ALA A 1 87 ? -17.174 -3.636 7.294 1.00 66.75 87 ALA A N 1
ATOM 668 C CA . ALA A 1 87 ? -18.019 -4.718 7.794 1.00 66.75 87 ALA A CA 1
ATOM 669 C C . ALA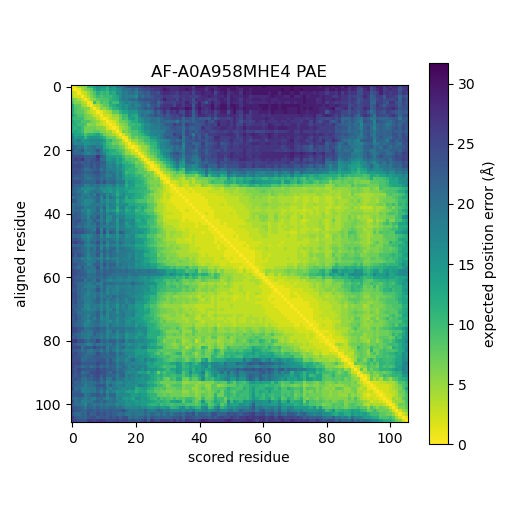 A 1 87 ? -17.597 -5.231 9.183 1.00 66.75 87 ALA A C 1
ATOM 671 O O . ALA A 1 87 ? -18.447 -5.688 9.947 1.00 66.75 87 ALA A O 1
ATOM 672 N N . LEU A 1 88 ? -16.303 -5.169 9.524 1.00 63.84 88 LEU A N 1
ATOM 673 C CA . LEU A 1 88 ? -15.766 -5.696 10.784 1.00 63.84 88 LEU A CA 1
ATOM 674 C C . LEU A 1 88 ? -14.777 -4.709 11.440 1.00 63.84 88 LEU A C 1
ATOM 676 O O . LEU A 1 88 ? -13.564 -4.926 11.379 1.00 63.84 88 LEU A O 1
ATOM 680 N N . PRO A 1 89 ? -15.268 -3.650 12.122 1.00 63.62 89 PRO A N 1
ATOM 681 C CA . PRO A 1 89 ? -14.446 -2.677 12.851 1.00 63.62 89 PRO A CA 1
ATOM 682 C C . PRO A 1 89 ? -13.940 -3.259 14.185 1.00 63.62 89 PRO A C 1
ATOM 684 O O . PRO A 1 89 ? -14.221 -2.751 15.269 1.00 63.62 89 PRO A O 1
ATOM 687 N N . LEU A 1 90 ? -13.225 -4.381 14.116 1.00 65.06 90 LEU A N 1
ATOM 688 C CA . LEU A 1 90 ? -12.669 -5.093 15.263 1.00 65.06 90 LEU A CA 1
ATOM 689 C C . LEU A 1 90 ? -11.143 -4.917 15.289 1.00 65.06 90 LEU A C 1
ATOM 691 O O . LEU A 1 90 ? -10.491 -4.918 14.246 1.00 65.06 90 LEU A O 1
ATOM 695 N N . ASN A 1 91 ? -10.561 -4.824 16.491 1.00 67.38 91 ASN A N 1
ATOM 696 C CA . ASN A 1 91 ? -9.132 -4.557 16.754 1.00 67.38 91 ASN A CA 1
ATOM 697 C C . ASN A 1 91 ? -8.150 -5.680 16.322 1.00 67.38 91 ASN A C 1
ATOM 699 O O . ASN A 1 91 ? -7.092 -5.847 16.920 1.00 67.38 91 ASN A O 1
ATOM 703 N N . GLY A 1 92 ? -8.470 -6.460 15.289 1.00 64.81 92 GLY A N 1
ATOM 704 C CA . GLY A 1 92 ? -7.600 -7.516 14.759 1.00 64.81 92 GLY A CA 1
ATOM 705 C C . GLY A 1 92 ? -7.616 -7.654 13.238 1.00 64.81 92 GLY A C 1
ATOM 706 O O . GLY A 1 92 ? -7.126 -8.660 12.731 1.00 64.81 92 GLY A O 1
ATOM 707 N N . GLY A 1 93 ? -8.156 -6.670 12.505 1.00 75.00 93 GLY A N 1
ATOM 708 C CA . GLY A 1 93 ? -8.046 -6.580 11.043 1.00 75.00 93 GLY A CA 1
ATOM 709 C C . GLY A 1 93 ? -8.347 -7.900 10.322 1.00 75.00 93 GLY A C 1
ATOM 710 O O . GLY A 1 93 ? -9.363 -8.548 10.573 1.00 75.00 93 GLY A O 1
ATOM 711 N N . THR A 1 94 ? -7.434 -8.330 9.452 1.00 71.62 94 THR A N 1
ATOM 712 C CA . THR A 1 94 ? -7.523 -9.592 8.698 1.00 71.62 94 THR A CA 1
ATOM 713 C C . THR A 1 94 ? -7.607 -10.840 9.577 1.00 71.62 94 THR A C 1
ATOM 715 O O . THR A 1 94 ? -8.283 -11.791 9.194 1.00 71.62 94 THR A O 1
ATOM 718 N N . TYR A 1 95 ? -6.985 -10.856 10.758 1.00 73.56 95 TYR A N 1
ATOM 719 C CA . TYR A 1 95 ? -7.053 -12.001 11.673 1.00 73.56 95 TYR A CA 1
ATOM 720 C C . TYR A 1 95 ? -8.458 -12.176 12.252 1.00 73.56 95 TYR A C 1
ATOM 722 O O . TYR A 1 95 ? -9.012 -13.276 12.240 1.00 73.56 95 TYR A O 1
ATOM 730 N N . THR A 1 96 ? -9.078 -11.082 12.697 1.00 72.50 96 THR A N 1
ATOM 731 C CA . THR A 1 96 ? -10.464 -11.129 13.168 1.00 72.50 96 THR A CA 1
ATOM 732 C C . THR A 1 96 ? -11.420 -11.456 12.031 1.00 72.50 96 THR A C 1
ATOM 734 O O . THR A 1 96 ? -12.380 -12.194 12.247 1.00 72.50 96 THR A O 1
ATOM 737 N N . LEU A 1 97 ? -11.136 -10.980 10.817 1.00 72.81 97 LEU A N 1
ATOM 738 C CA . LEU A 1 97 ? -11.879 -11.382 9.631 1.00 72.81 97 LEU A CA 1
ATOM 739 C C . LEU A 1 97 ? -11.849 -12.898 9.443 1.00 72.81 97 LEU A C 1
ATOM 741 O O . LEU A 1 97 ? -12.900 -13.517 9.354 1.00 72.81 97 LEU A O 1
ATOM 745 N N . LEU A 1 98 ? -10.652 -13.488 9.450 1.00 75.81 98 LEU A N 1
ATOM 746 C CA . LEU A 1 98 ? -10.439 -14.919 9.254 1.00 75.81 98 LEU A CA 1
ATOM 747 C C . LEU A 1 98 ? -11.107 -15.758 10.339 1.00 75.81 98 LEU A C 1
ATOM 749 O O . LEU A 1 98 ? -11.714 -16.770 10.015 1.00 75.81 98 LEU A O 1
ATOM 753 N N . LEU A 1 99 ? -11.047 -15.344 11.605 1.00 76.62 99 LEU A N 1
ATOM 754 C CA . LEU A 1 99 ? -11.738 -16.050 12.688 1.00 76.62 99 LEU A CA 1
ATOM 755 C C . LEU A 1 99 ? -13.266 -15.962 12.591 1.00 76.62 99 LEU A C 1
ATOM 757 O O . LEU A 1 99 ? -13.946 -16.879 13.040 1.00 76.62 99 LEU A O 1
ATOM 761 N N . ASN A 1 100 ? -13.806 -14.873 12.035 1.00 73.75 100 ASN A N 1
ATOM 762 C CA . ASN A 1 100 ? -15.251 -14.710 11.854 1.00 73.75 100 ASN A CA 1
ATOM 763 C C . ASN A 1 100 ? -15.766 -15.378 10.569 1.00 73.75 100 ASN A C 1
ATOM 765 O O . ASN A 1 100 ? -16.928 -15.772 10.521 1.00 73.75 100 ASN A O 1
ATOM 769 N N . THR A 1 101 ? -14.930 -15.529 9.538 1.00 73.38 101 THR A N 1
ATOM 770 C CA . THR A 1 101 ? -15.308 -16.175 8.269 1.00 73.38 101 THR A CA 1
ATOM 771 C C . THR A 1 101 ? -14.937 -17.656 8.206 1.00 73.38 101 THR A C 1
ATOM 773 O O . THR A 1 101 ? -15.595 -18.418 7.498 1.00 73.38 101 THR A O 1
ATOM 776 N N . THR A 1 102 ? -13.927 -18.099 8.958 1.00 74.75 102 THR A N 1
ATOM 777 C CA . THR A 1 102 ? -13.494 -19.502 9.008 1.00 74.75 102 THR A CA 1
ATOM 778 C C . THR A 1 102 ? -14.158 -20.212 10.180 1.00 74.75 102 THR A C 1
ATOM 780 O O . THR A 1 102 ? -14.003 -19.826 11.336 1.00 74.75 102 THR A O 1
ATOM 783 N N . ASN A 1 103 ? -14.883 -21.295 9.903 1.00 60.50 103 ASN A N 1
ATOM 784 C CA . ASN A 1 103 ? -15.453 -22.141 10.945 1.00 60.50 103 ASN A CA 1
ATOM 785 C C . ASN A 1 103 ? -14.375 -23.089 11.499 1.00 60.50 103 ASN A C 1
ATOM 787 O O . ASN A 1 103 ? -13.691 -23.759 10.723 1.00 60.50 103 ASN A O 1
ATOM 791 N N . LYS A 1 104 ? -14.250 -23.194 12.830 1.00 55.53 104 LYS A N 1
ATOM 792 C CA . LYS A 1 104 ? -13.496 -24.280 13.478 1.00 55.53 104 LYS A CA 1
ATOM 793 C C . LYS A 1 104 ? -14.267 -25.597 13.319 1.00 55.53 104 LYS A C 1
ATOM 795 O O . LYS A 1 104 ? -14.881 -26.079 14.263 1.00 55.53 104 LYS A O 1
ATOM 800 N N . LYS A 1 105 ? -14.266 -26.160 12.113 1.00 58.41 105 LYS A N 1
ATOM 801 C CA . LYS A 1 105 ? -14.635 -27.556 11.870 1.00 58.41 105 LYS A CA 1
ATOM 802 C C . LYS A 1 105 ? -13.363 -28.340 11.586 1.00 58.41 105 LYS A C 1
ATOM 804 O O . LYS A 1 105 ? -12.963 -28.490 10.435 1.00 58.41 105 LYS A O 1
ATOM 809 N N . PHE A 1 106 ? -12.750 -28.789 12.674 1.00 49.06 106 PHE A N 1
ATOM 810 C CA . PHE A 1 106 ? -12.056 -30.066 12.759 1.00 49.06 106 PHE A CA 1
ATOM 811 C C . PHE A 1 106 ? -12.339 -30.654 14.139 1.00 49.06 106 PHE A C 1
ATOM 813 O O . PHE A 1 106 ? -12.293 -29.863 15.111 1.00 49.06 106 PHE A O 1
#

Secondary structure (DSSP, 8-state):
--TTS-SSS--------THHHHTT-----PPPHHHHHHHHHHHHHHHHHHHHHHHHHHHGGGHHHHHHHHHHHHHHHHHHHHHHHHH---TTHHHHHHHHHS----

Solvent-accessible surface area (backbone atoms only — not comparable to full-atom values): 6790 Å² total; per-residue (Å²): 135,70,98,78,65,72,97,63,100,71,85,90,73,88,75,88,60,70,68,74,64,67,74,70,71,68,81,84,79,76,71,54,70,67,61,49,50,49,54,54,48,50,58,55,47,55,56,50,53,55,53,49,54,54,36,38,74,73,47,50,92,52,22,67,61,57,50,48,54,53,51,51,54,56,54,61,48,50,58,55,53,52,55,53,52,69,75,51,86,51,104,45,56,72,61,49,48,47,61,74,72,48,77,93,80,124

pLDDT: mean 76.4, std 13.56, range [47.34, 94.12]

Radius of gyration: 22.52 Å; Cα contacts (8 Å, |Δi|>4): 22; chains: 1; bounding box: 36×42×62 Å

Mean predicted aligned error: 12.98 Å